Protein AF-A0ABD0NE36-F1 (afdb_monomer_lite)

Organism: Cirrhinus mrigala (NCBI:txid683832)

Sequence (75 aa):
MDQHPSARSCSSRGAAPSCESVSGEPPMNLYIHSTTGTRFELSLPAEETVEGLKRRLSQRLKVPKERLALLHKET

InterPro domains:
  IPR000626 Ubiquitin-like domain [PS50053] (28-75)
  IPR029071 Ubiquitin-like domain superfamily [SSF54236] (6-73)
  IPR039336 Midnolin [PTHR23010] (1-75)

Structure (mmCIF, N/CA/C/O backbone):
data_AF-A0ABD0NE36-F1
#
_entry.id   AF-A0ABD0NE36-F1
#
loop_
_atom_site.group_PDB
_atom_site.id
_atom_site.type_symbol
_atom_site.label_atom_id
_atom_site.label_alt_id
_atom_site.label_comp_id
_atom_site.label_asym_id
_atom_site.label_entity_id
_atom_site.label_seq_id
_atom_site.pdbx_PDB_ins_code
_atom_site.Cartn_x
_atom_site.Cartn_y
_atom_site.Cartn_z
_atom_site.occupancy
_atom_site.B_iso_or_equiv
_atom_site.auth_seq_id
_atom_site.auth_comp_id
_atom_site.auth_asym_id
_atom_site.auth_atom_id
_atom_site.pdbx_PDB_model_num
ATOM 1 N N . MET A 1 1 ? 38.346 -50.711 7.614 1.00 37.75 1 MET A N 1
ATOM 2 C CA . MET A 1 1 ? 39.267 -49.868 6.832 1.00 37.75 1 MET A CA 1
ATOM 3 C C . MET A 1 1 ? 38.672 -49.758 5.443 1.00 37.75 1 MET A C 1
ATOM 5 O O . MET A 1 1 ? 38.421 -50.800 4.857 1.00 37.75 1 MET A O 1
ATOM 9 N N . ASP A 1 2 ? 38.324 -48.523 5.071 1.00 46.81 2 ASP A N 1
ATOM 10 C CA . ASP A 1 2 ? 38.000 -47.923 3.764 1.00 46.81 2 ASP A CA 1
ATOM 11 C C . ASP A 1 2 ? 37.999 -48.825 2.508 1.00 46.81 2 ASP A C 1
ATOM 13 O O . ASP A 1 2 ? 38.852 -49.687 2.343 1.00 46.81 2 ASP A O 1
ATOM 17 N N . GLN A 1 3 ? 37.127 -48.617 1.514 1.00 46.78 3 GLN A N 1
ATOM 18 C CA . GLN A 1 3 ? 37.055 -47.371 0.737 1.00 46.78 3 GLN A CA 1
ATOM 19 C C . GLN A 1 3 ? 35.700 -47.194 0.026 1.00 46.78 3 GLN A C 1
ATOM 21 O O . GLN A 1 3 ? 35.185 -48.104 -0.620 1.00 46.78 3 GLN A O 1
ATOM 26 N N . HIS A 1 4 ? 35.176 -45.971 0.092 1.00 54.09 4 HIS A N 1
ATOM 27 C CA . HIS A 1 4 ? 34.081 -45.445 -0.722 1.00 54.09 4 HIS A CA 1
ATOM 28 C C . HIS A 1 4 ? 34.690 -44.505 -1.779 1.00 54.09 4 HIS A C 1
ATOM 30 O O . HIS A 1 4 ? 35.399 -43.577 -1.385 1.00 54.09 4 HIS A O 1
ATOM 36 N N . PRO A 1 5 ? 34.430 -44.660 -3.092 1.00 57.41 5 PRO A N 1
ATOM 37 C CA . PRO A 1 5 ? 34.718 -43.611 -4.057 1.00 57.41 5 PRO A CA 1
ATOM 38 C C . PRO A 1 5 ? 33.441 -42.858 -4.446 1.00 57.41 5 PRO A C 1
ATOM 40 O O . PRO A 1 5 ? 32.511 -43.384 -5.050 1.00 57.41 5 PRO A O 1
ATOM 43 N N . SER A 1 6 ? 33.456 -41.585 -4.068 1.00 51.12 6 SER A N 1
ATOM 44 C CA . SER A 1 6 ? 32.516 -40.516 -4.387 1.00 51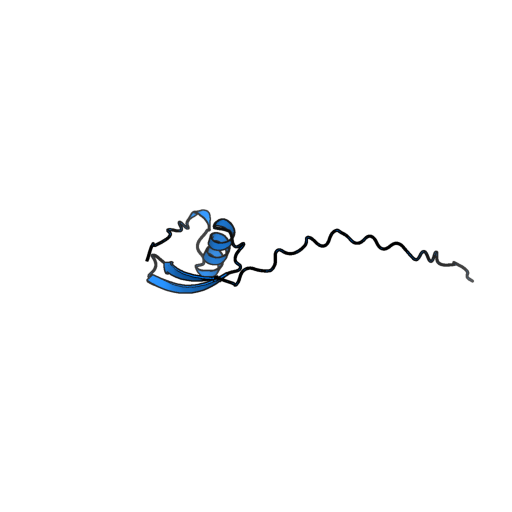.12 6 SER A CA 1
ATOM 45 C C . SER A 1 6 ? 32.158 -40.446 -5.880 1.00 51.12 6 SER A C 1
ATOM 47 O O . SER A 1 6 ? 33.036 -40.285 -6.732 1.00 51.12 6 SER A O 1
ATOM 49 N N . ALA A 1 7 ? 30.862 -40.503 -6.202 1.00 53.91 7 ALA A N 1
ATOM 50 C CA . ALA A 1 7 ? 30.359 -40.201 -7.537 1.00 53.91 7 ALA A CA 1
ATOM 51 C C . ALA A 1 7 ? 30.419 -38.683 -7.777 1.00 53.91 7 ALA A C 1
ATOM 53 O O . ALA A 1 7 ? 29.527 -37.925 -7.399 1.00 53.91 7 ALA A O 1
ATOM 54 N N . ARG A 1 8 ? 31.499 -38.233 -8.419 1.00 58.62 8 ARG A N 1
ATOM 55 C CA . ARG A 1 8 ? 31.566 -36.929 -9.082 1.00 58.62 8 ARG A CA 1
ATOM 56 C C . ARG A 1 8 ? 30.759 -37.001 -10.376 1.00 58.62 8 ARG A C 1
ATOM 58 O O . ARG A 1 8 ? 31.129 -37.750 -11.273 1.00 58.62 8 ARG A O 1
ATOM 65 N N . SER A 1 9 ? 29.727 -36.174 -10.506 1.00 56.03 9 SER A N 1
ATOM 66 C CA . SER A 1 9 ? 29.191 -35.812 -11.818 1.00 56.03 9 SER A CA 1
ATOM 67 C C . SER A 1 9 ? 29.114 -34.295 -11.920 1.00 56.03 9 SER A C 1
ATOM 69 O O . SER A 1 9 ? 28.383 -33.637 -11.180 1.00 56.03 9 SER A O 1
ATOM 71 N N . CYS A 1 10 ? 29.943 -33.743 -12.801 1.00 50.22 10 CYS A N 1
ATOM 72 C CA . CYS A 1 10 ? 29.879 -32.359 -13.239 1.00 50.22 10 CYS A CA 1
ATOM 73 C C . CYS A 1 10 ? 29.043 -32.293 -14.525 1.00 50.22 10 CYS A C 1
ATOM 75 O O . CYS A 1 10 ? 29.152 -33.182 -15.366 1.00 50.22 10 CYS A O 1
ATOM 77 N N . SER A 1 11 ? 28.379 -31.151 -14.723 1.00 54.84 11 SER A N 1
ATOM 78 C CA . SER A 1 11 ? 27.933 -30.598 -16.016 1.00 54.84 11 SER A CA 1
ATOM 79 C C . SER A 1 11 ? 26.505 -30.921 -16.465 1.00 54.84 11 SER A C 1
ATOM 81 O O . SER A 1 11 ? 26.263 -31.896 -17.159 1.00 54.84 11 SER A O 1
ATOM 83 N N . SER A 1 12 ? 25.604 -29.958 -16.263 1.00 53.09 12 SER A N 1
ATOM 84 C CA . SER A 1 12 ? 24.984 -29.276 -17.407 1.00 53.09 12 SER A CA 1
ATOM 85 C C . SER A 1 12 ? 24.324 -27.980 -16.954 1.00 53.09 12 SER A C 1
ATOM 87 O O . SER A 1 12 ? 23.437 -27.972 -16.103 1.00 53.09 12 SER A O 1
ATOM 89 N N . ARG A 1 13 ? 24.780 -26.884 -17.560 1.00 56.47 13 ARG A N 1
ATOM 90 C CA . ARG A 1 13 ? 24.136 -25.575 -17.589 1.00 56.47 13 ARG A CA 1
ATOM 91 C C . ARG A 1 13 ? 22.682 -25.736 -18.048 1.00 56.47 13 ARG A C 1
ATOM 93 O O . ARG A 1 13 ? 22.423 -25.802 -19.242 1.00 56.47 13 ARG A O 1
ATOM 100 N N . GLY A 1 14 ? 21.748 -25.791 -17.112 1.00 46.03 14 GLY A N 1
ATOM 101 C CA . GLY A 1 14 ? 20.360 -25.443 -17.371 1.00 46.03 14 GLY A CA 1
ATOM 102 C C . GLY A 1 14 ? 20.204 -23.983 -16.998 1.00 46.03 14 GLY A C 1
ATOM 103 O O . GLY A 1 14 ? 19.908 -23.683 -15.846 1.00 46.03 14 GLY A O 1
ATOM 104 N N . ALA A 1 15 ? 20.489 -23.078 -17.935 1.00 58.44 15 ALA A N 1
ATOM 105 C CA . ALA A 1 15 ? 20.024 -21.708 -17.808 1.00 58.44 15 ALA A CA 1
ATOM 106 C C . ALA A 1 15 ? 18.497 -21.794 -17.717 1.00 58.44 15 ALA A C 1
ATOM 108 O O . ALA A 1 15 ? 17.824 -22.025 -18.720 1.00 58.44 15 ALA A O 1
ATOM 109 N N . ALA A 1 16 ? 17.957 -21.688 -16.501 1.00 58.72 16 ALA A N 1
ATOM 110 C CA . ALA A 1 16 ? 16.570 -21.294 -16.350 1.00 58.72 16 ALA A CA 1
ATOM 111 C C . ALA A 1 16 ? 16.402 -20.030 -17.205 1.00 58.72 16 ALA A C 1
ATOM 113 O O . ALA A 1 16 ? 17.324 -19.204 -17.194 1.00 58.72 16 ALA A O 1
ATOM 114 N N . PRO A 1 17 ? 15.312 -19.884 -17.978 1.00 53.34 17 PRO A N 1
ATOM 115 C CA . PRO A 1 17 ? 15.057 -18.631 -18.657 1.00 53.34 17 PRO A CA 1
ATOM 116 C C . PRO A 1 17 ? 15.000 -17.586 -17.551 1.00 53.34 17 PRO A C 1
ATOM 118 O O . PRO A 1 17 ? 14.069 -17.559 -16.746 1.00 53.34 17 PRO A O 1
ATOM 121 N N . SER A 1 18 ? 16.075 -16.809 -17.436 1.00 57.50 18 SER A N 1
ATOM 122 C CA . SER A 1 18 ? 16.087 -15.601 -16.644 1.00 57.50 18 SER A CA 1
ATOM 123 C C . SER A 1 18 ? 15.022 -14.771 -17.316 1.00 57.50 18 SER A C 1
ATOM 125 O O . SER A 1 18 ? 15.256 -14.300 -18.425 1.00 57.50 18 SER A O 1
ATOM 127 N N . CYS A 1 19 ? 13.826 -14.734 -16.721 1.00 58.81 19 CYS A N 1
ATOM 128 C CA . CYS A 1 19 ? 12.751 -13.871 -17.167 1.00 58.81 19 CYS A CA 1
ATOM 129 C C . CYS A 1 19 ? 13.404 -12.522 -17.422 1.00 58.81 19 CYS A C 1
ATOM 131 O O . CYS A 1 19 ? 13.969 -11.940 -16.493 1.00 58.81 19 CYS A O 1
ATOM 133 N N . GLU A 1 20 ? 13.457 -12.129 -18.691 1.00 57.53 20 GLU A N 1
ATOM 134 C CA . GLU A 1 20 ? 14.116 -10.909 -19.113 1.00 57.53 20 GLU A CA 1
ATOM 135 C C . GLU A 1 20 ? 13.318 -9.802 -18.440 1.00 57.53 20 GLU A C 1
ATOM 137 O O . GLU A 1 20 ? 12.170 -9.528 -18.793 1.00 57.53 20 GLU A O 1
ATOM 142 N N . SER A 1 21 ? 13.858 -9.313 -17.326 1.00 61.09 21 SER A N 1
ATOM 143 C CA . SER A 1 21 ? 13.248 -8.278 -16.518 1.00 61.09 21 SER 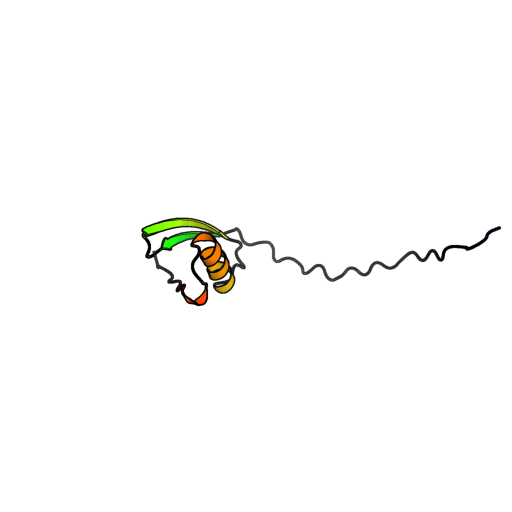A CA 1
ATOM 144 C C . SER A 1 21 ? 13.104 -7.088 -17.442 1.00 61.09 21 SER A C 1
ATOM 146 O O . SER A 1 21 ? 14.116 -6.511 -17.849 1.00 61.09 21 SER A O 1
ATOM 148 N N . VAL A 1 22 ? 11.854 -6.806 -17.821 1.00 62.62 22 VAL A N 1
ATOM 149 C CA . VAL A 1 22 ? 11.451 -5.632 -18.591 1.00 62.62 22 VAL A CA 1
ATO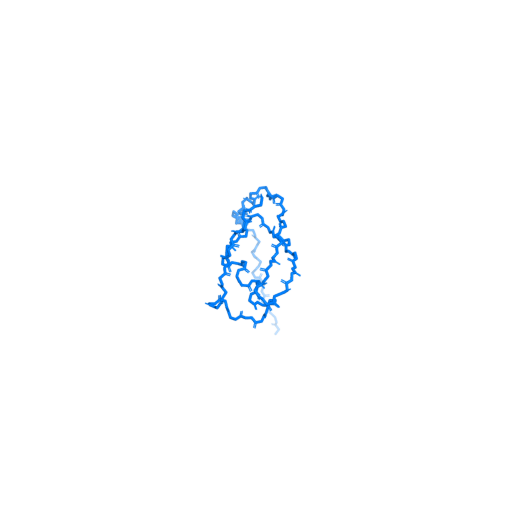M 150 C C . VAL A 1 22 ? 12.255 -4.467 -18.034 1.00 62.62 22 VAL A C 1
ATOM 152 O O . VAL A 1 22 ? 12.268 -4.286 -16.815 1.00 62.62 22 VAL A O 1
ATOM 155 N N . SER A 1 23 ? 13.038 -3.799 -18.888 1.00 61.00 23 SER A N 1
ATOM 156 C CA . SER A 1 23 ? 13.921 -2.707 -18.478 1.00 61.00 23 SER A CA 1
ATOM 157 C C . SER A 1 23 ? 13.143 -1.780 -17.554 1.00 61.00 23 SER A C 1
ATOM 159 O O . SER A 1 23 ? 12.158 -1.191 -17.984 1.00 61.00 23 SER A O 1
ATOM 161 N N . GLY A 1 24 ? 13.530 -1.788 -16.274 1.00 69.81 24 GLY A N 1
ATOM 162 C CA . GLY A 1 24 ? 12.679 -1.337 -15.180 1.00 69.81 24 GLY A CA 1
ATOM 163 C C . GLY A 1 24 ? 12.258 0.102 -15.390 1.00 69.81 24 GLY A C 1
ATOM 164 O O . GLY A 1 24 ? 13.096 1.005 -15.348 1.00 69.81 24 GLY A O 1
ATOM 165 N N . GLU A 1 25 ? 10.965 0.292 -15.624 1.00 79.50 25 GLU A N 1
ATOM 166 C CA . GLU A 1 25 ? 10.352 1.609 -15.617 1.00 79.50 25 GLU A CA 1
ATOM 167 C C . GLU A 1 25 ? 10.727 2.318 -14.301 1.00 79.50 25 GLU A C 1
ATOM 169 O O . GLU A 1 25 ? 10.847 1.673 -13.246 1.00 79.50 25 GLU A O 1
ATOM 174 N N . PRO A 1 26 ? 10.975 3.637 -14.339 1.00 88.88 26 PRO A N 1
ATOM 175 C CA . PRO A 1 26 ? 11.422 4.357 -13.160 1.00 88.88 26 PRO A CA 1
ATOM 176 C C . PRO A 1 26 ? 10.389 4.230 -12.028 1.00 88.88 26 PRO A C 1
ATOM 178 O O . PRO A 1 26 ? 9.182 4.224 -12.285 1.00 88.88 26 PRO A O 1
ATOM 181 N N . PRO A 1 27 ? 10.835 4.152 -10.761 1.00 90.69 27 PRO A N 1
ATOM 182 C CA . PRO A 1 27 ? 9.917 4.077 -9.637 1.00 90.69 27 PRO A CA 1
ATOM 183 C C . PRO A 1 27 ? 9.040 5.333 -9.571 1.00 90.69 27 PRO A C 1
ATOM 185 O O . PRO A 1 27 ? 9.498 6.450 -9.818 1.00 90.69 27 PRO A O 1
ATOM 188 N N . MET A 1 28 ? 7.780 5.148 -9.189 1.00 93.12 28 MET A N 1
ATOM 189 C CA . MET A 1 28 ? 6.803 6.222 -9.033 1.00 93.12 28 MET A CA 1
ATOM 190 C C . MET A 1 28 ? 6.637 6.577 -7.556 1.00 93.12 28 MET A C 1
ATOM 192 O O . MET A 1 28 ? 6.645 5.700 -6.691 1.00 93.12 28 MET A O 1
ATOM 196 N N . ASN A 1 29 ? 6.428 7.859 -7.259 1.00 94.56 29 ASN A N 1
ATOM 197 C CA . ASN A 1 29 ? 6.069 8.311 -5.918 1.00 94.56 29 ASN A CA 1
ATOM 198 C C . ASN A 1 29 ? 4.565 8.587 -5.824 1.00 94.56 29 ASN A C 1
ATOM 200 O O . ASN A 1 29 ? 4.000 9.291 -6.660 1.00 94.56 29 ASN A O 1
ATOM 204 N N . LEU A 1 30 ? 3.922 8.048 -4.788 1.00 94.12 30 LEU A N 1
ATOM 205 C CA . LEU A 1 30 ? 2.528 8.321 -4.450 1.00 94.12 30 LEU A CA 1
ATOM 206 C C . LEU A 1 30 ? 2.431 9.130 -3.162 1.00 94.12 30 LEU A C 1
ATOM 208 O O . LEU A 1 30 ? 2.999 8.753 -2.135 1.00 94.12 30 LEU A O 1
ATOM 212 N N . TYR A 1 31 ? 1.618 10.182 -3.196 1.00 95.31 31 TYR A N 1
ATOM 213 C CA . TYR A 1 31 ? 1.229 10.947 -2.016 1.00 95.31 31 TYR A CA 1
ATOM 214 C C . TYR A 1 31 ? -0.086 10.408 -1.462 1.00 95.31 31 TYR A C 1
ATOM 216 O O . TYR A 1 31 ? -1.139 10.500 -2.094 1.00 95.31 31 TYR A O 1
ATOM 224 N N . ILE A 1 32 ? -0.031 9.837 -0.262 1.00 94.94 32 ILE A N 1
ATOM 225 C CA .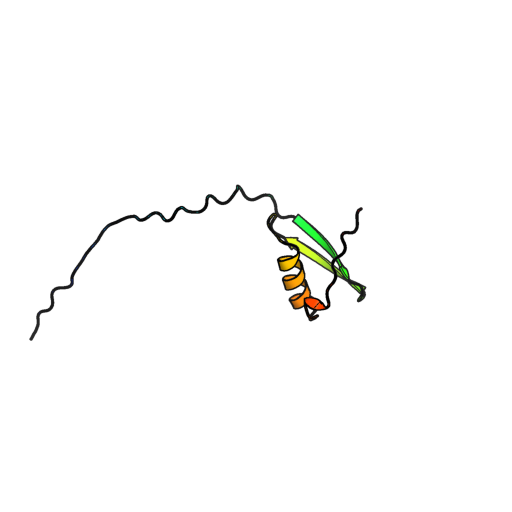 ILE A 1 32 ? -1.188 9.227 0.383 1.00 94.94 32 ILE A CA 1
ATOM 226 C C . ILE A 1 32 ? -1.767 10.192 1.411 1.00 94.94 32 ILE A C 1
ATOM 228 O O . ILE A 1 32 ? -1.098 10.589 2.366 1.00 94.94 32 ILE A O 1
ATOM 232 N N . HIS A 1 33 ? -3.047 10.514 1.235 1.00 94.81 33 HIS A N 1
ATOM 233 C CA . HIS A 1 33 ? -3.866 11.205 2.223 1.00 94.81 33 HIS A CA 1
ATOM 234 C C . HIS A 1 33 ? -4.824 10.196 2.849 1.00 94.81 33 HIS A C 1
ATOM 236 O O . HIS A 1 33 ? -5.740 9.713 2.183 1.00 94.81 33 HIS A O 1
ATOM 242 N N . SER A 1 34 ? -4.614 9.852 4.117 1.00 91.69 34 SER A N 1
ATOM 243 C CA . SER A 1 34 ? -5.532 8.964 4.824 1.00 91.69 34 SER A CA 1
ATOM 244 C C . SER A 1 34 ? -6.715 9.740 5.408 1.00 91.69 34 SER A C 1
ATOM 246 O O . SER A 1 34 ? -6.627 10.930 5.723 1.00 91.69 34 SER A O 1
ATOM 248 N N . THR A 1 35 ? -7.828 9.041 5.620 1.00 91.62 35 THR A N 1
ATOM 249 C CA . THR A 1 35 ? -9.012 9.585 6.304 1.00 91.62 35 THR A CA 1
ATOM 250 C C . THR A 1 35 ? -8.802 9.776 7.807 1.00 91.62 35 THR A C 1
ATOM 252 O O . THR A 1 35 ? -9.600 10.447 8.451 1.00 91.62 35 THR A O 1
ATOM 255 N N . THR A 1 36 ? -7.718 9.236 8.373 1.00 87.56 36 THR A N 1
ATOM 256 C CA . THR A 1 36 ? -7.323 9.439 9.776 1.00 87.56 36 THR A CA 1
ATOM 257 C C . THR A 1 36 ? -6.386 10.636 9.954 1.00 87.56 36 THR A C 1
ATOM 259 O O . THR A 1 36 ? -5.832 10.837 11.032 1.00 87.56 36 THR A O 1
ATOM 262 N N . GLY A 1 37 ? -6.198 11.441 8.901 1.00 88.81 37 GLY A N 1
ATOM 263 C CA . GLY A 1 37 ? -5.405 12.669 8.928 1.00 88.81 37 GLY A CA 1
ATOM 264 C C . GLY A 1 37 ? -3.904 12.461 8.722 1.00 88.81 37 GLY A C 1
ATOM 265 O O . GLY A 1 37 ? -3.165 13.441 8.633 1.00 88.81 37 GLY A O 1
ATOM 266 N N . THR A 1 38 ? -3.436 11.216 8.592 1.00 90.81 38 THR A N 1
ATOM 267 C CA . THR A 1 38 ? -2.028 10.936 8.282 1.00 90.81 38 THR A CA 1
ATOM 268 C C . THR A 1 38 ? -1.724 11.190 6.808 1.00 90.81 38 THR A C 1
ATOM 270 O O . THR A 1 38 ? -2.542 10.938 5.919 1.00 90.81 38 THR A O 1
ATOM 273 N N . ARG A 1 39 ? -0.519 11.700 6.547 1.00 93.31 39 ARG A N 1
ATOM 274 C CA . ARG A 1 39 ? -0.005 11.947 5.200 1.00 93.31 39 ARG A CA 1
ATOM 275 C C . ARG A 1 39 ? 1.385 11.364 5.085 1.00 93.31 39 ARG A C 1
ATOM 277 O O . ARG A 1 39 ? 2.190 11.531 5.998 1.00 93.31 39 ARG A O 1
ATOM 284 N N . PHE A 1 40 ? 1.652 10.670 3.993 1.00 93.88 40 PHE A N 1
ATOM 285 C CA . PHE A 1 40 ? 2.966 10.098 3.740 1.00 93.88 40 PHE A CA 1
ATOM 286 C C . PHE A 1 40 ? 3.169 9.855 2.252 1.00 93.88 40 PHE A C 1
ATOM 288 O O . PHE A 1 40 ? 2.215 9.739 1.484 1.00 93.88 40 PHE A O 1
ATOM 295 N N . GLU A 1 41 ? 4.435 9.766 1.878 1.00 95.38 41 GLU A N 1
ATOM 296 C CA . GLU A 1 41 ? 4.880 9.460 0.529 1.00 95.38 41 GLU A CA 1
ATOM 297 C C . GLU A 1 41 ? 5.351 8.003 0.454 1.00 95.38 41 GLU A C 1
ATOM 299 O O . GLU A 1 41 ? 5.920 7.462 1.413 1.00 95.38 41 GLU A O 1
ATOM 304 N N . LEU A 1 42 ? 5.077 7.349 -0.672 1.00 94.50 42 LEU A N 1
ATOM 305 C CA . LEU A 1 42 ? 5.518 5.991 -0.969 1.00 94.50 42 LEU A CA 1
ATOM 306 C C . LEU A 1 42 ? 6.190 5.955 -2.335 1.00 94.50 42 LEU A C 1
ATOM 308 O O . LEU A 1 42 ? 5.537 6.232 -3.335 1.00 94.50 42 LEU A O 1
ATOM 312 N N . SER A 1 43 ? 7.453 5.538 -2.366 1.00 94.62 43 SER A N 1
ATOM 313 C CA . SER A 1 43 ? 8.137 5.163 -3.602 1.00 94.62 43 SER A CA 1
ATOM 314 C C . SER A 1 43 ? 7.828 3.705 -3.935 1.00 94.62 43 SER A C 1
ATOM 316 O O . SER A 1 43 ? 7.936 2.833 -3.064 1.00 94.62 43 SER A O 1
ATOM 318 N N . LEU A 1 44 ? 7.393 3.447 -5.165 1.00 94.19 44 LEU A N 1
ATOM 319 C CA . LEU A 1 44 ? 6.883 2.158 -5.622 1.00 94.19 44 LEU A CA 1
ATOM 320 C C . LEU A 1 44 ? 7.517 1.770 -6.962 1.00 94.19 44 LEU A C 1
ATOM 322 O O . LEU A 1 44 ? 7.782 2.649 -7.782 1.00 94.19 44 LEU A O 1
ATOM 326 N N . PRO A 1 45 ? 7.741 0.468 -7.209 1.00 93.12 45 PRO A N 1
ATOM 327 C CA . PRO A 1 45 ? 8.078 -0.005 -8.546 1.00 93.12 45 PRO A CA 1
ATOM 328 C C . PRO A 1 45 ? 6.908 0.245 -9.509 1.00 93.12 45 PRO A C 1
ATOM 330 O O . PRO A 1 45 ? 5.753 0.319 -9.080 1.00 93.12 45 PRO A O 1
ATOM 333 N N . ALA A 1 46 ? 7.194 0.349 -10.804 1.00 89.44 46 ALA A N 1
ATOM 334 C CA . ALA A 1 46 ? 6.172 0.608 -11.818 1.00 89.44 46 ALA A CA 1
ATOM 335 C C . ALA A 1 46 ? 5.143 -0.530 -11.940 1.00 89.44 46 ALA A C 1
ATOM 337 O O . ALA A 1 46 ? 3.985 -0.296 -12.271 1.00 89.44 46 ALA A O 1
ATOM 338 N N . GLU A 1 47 ? 5.539 -1.759 -11.609 1.00 91.38 47 GLU A N 1
ATOM 339 C CA . GLU A 1 47 ? 4.694 -2.955 -11.644 1.00 91.38 47 GLU A CA 1
ATOM 340 C C . GLU A 1 47 ? 3.872 -3.139 -10.355 1.00 91.38 47 GLU A C 1
ATOM 342 O O . GLU A 1 47 ? 3.257 -4.190 -10.139 1.00 91.38 47 GLU A O 1
ATOM 347 N N . GLU A 1 48 ? 3.875 -2.152 -9.451 1.00 94.12 48 GLU A N 1
ATOM 348 C CA . GLU A 1 48 ? 3.093 -2.225 -8.223 1.00 94.12 48 GLU A CA 1
ATOM 349 C C . GLU A 1 48 ? 1.598 -2.387 -8.528 1.00 94.12 48 GLU A C 1
ATOM 351 O O . GLU A 1 48 ? 0.998 -1.651 -9.309 1.00 94.12 48 GLU A O 1
ATOM 356 N N . THR A 1 49 ? 0.959 -3.334 -7.841 1.00 95.25 49 THR A N 1
ATOM 357 C CA . THR A 1 49 ? -0.485 -3.556 -7.962 1.00 95.25 49 THR A CA 1
ATOM 358 C C . THR A 1 49 ? -1.249 -2.841 -6.854 1.00 95.25 49 THR A C 1
ATOM 360 O O . THR A 1 49 ? -0.746 -2.648 -5.747 1.00 95.25 49 THR A O 1
ATOM 363 N N . VAL A 1 50 ? -2.528 -2.535 -7.094 1.00 95.31 50 VAL A N 1
ATOM 364 C CA . VAL A 1 50 ? -3.431 -1.993 -6.059 1.00 95.31 50 VAL A CA 1
ATOM 365 C C . VAL A 1 50 ? -3.503 -2.921 -4.839 1.00 95.31 50 VAL A C 1
ATOM 367 O O . VAL A 1 50 ? -3.547 -2.459 -3.700 1.00 95.31 50 VAL A O 1
ATOM 370 N N . GLU A 1 51 ? -3.471 -4.235 -5.062 1.00 96.06 51 GLU A N 1
A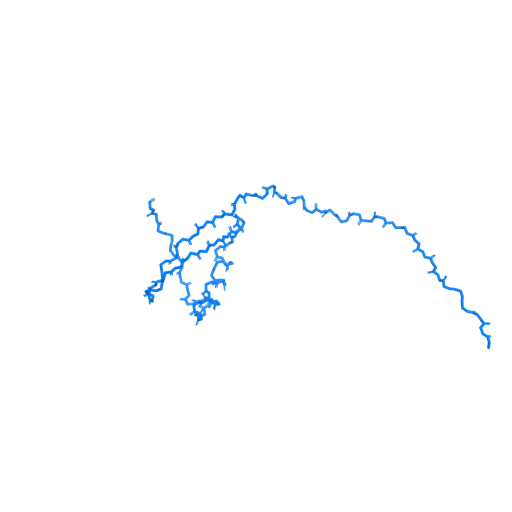TOM 371 C CA . GLU A 1 51 ? -3.475 -5.243 -3.999 1.00 96.06 51 GLU A CA 1
ATOM 372 C C . GLU A 1 51 ? -2.189 -5.189 -3.155 1.00 96.06 51 GLU A C 1
ATOM 374 O O . GLU A 1 51 ? -2.233 -5.219 -1.919 1.00 96.06 51 GLU A O 1
ATOM 379 N N . GLY A 1 52 ? -1.038 -5.040 -3.820 1.00 96.06 52 GLY A N 1
ATOM 380 C CA . GLY A 1 52 ? 0.258 -4.813 -3.185 1.00 96.06 52 GLY A CA 1
ATOM 381 C C . GLY A 1 52 ? 0.286 -3.516 -2.377 1.00 96.06 52 GLY A C 1
ATOM 382 O O . GLY A 1 52 ? 0.708 -3.525 -1.215 1.00 96.06 52 GLY A O 1
ATOM 383 N N . LEU A 1 53 ? -0.272 -2.438 -2.931 1.00 95.81 53 LEU A N 1
ATOM 384 C CA . LEU A 1 53 ? -0.398 -1.150 -2.259 1.00 95.81 53 LEU A CA 1
ATOM 385 C C . LEU A 1 53 ? -1.272 -1.257 -1.003 1.00 95.81 53 LEU A C 1
ATOM 387 O O . LEU A 1 53 ? -0.844 -0.840 0.075 1.00 95.81 53 LEU A O 1
ATOM 391 N N . LYS A 1 54 ? -2.449 -1.895 -1.087 1.00 96.12 54 LYS A N 1
ATOM 392 C CA . LYS A 1 54 ? -3.313 -2.144 0.082 1.00 96.12 54 LYS A CA 1
ATOM 393 C C . LYS A 1 54 ? -2.591 -2.938 1.171 1.00 96.12 54 LYS A C 1
ATOM 395 O O . LYS A 1 54 ? -2.730 -2.605 2.345 1.00 96.12 54 LYS A O 1
ATOM 400 N N . ARG A 1 55 ? -1.790 -3.947 0.808 1.00 96.38 55 ARG A N 1
ATOM 401 C CA . ARG A 1 55 ? -0.972 -4.723 1.760 1.00 96.38 55 ARG A CA 1
ATOM 402 C C . ARG A 1 55 ? 0.108 -3.874 2.439 1.00 96.38 55 ARG A C 1
ATOM 404 O O . ARG A 1 55 ? 0.331 -4.017 3.636 1.00 96.38 55 ARG A O 1
ATOM 411 N N . ARG A 1 56 ? 0.795 -2.991 1.710 1.00 95.56 56 ARG A N 1
ATOM 412 C CA . ARG A 1 56 ? 1.795 -2.083 2.312 1.00 95.56 56 ARG A CA 1
ATOM 413 C C . ARG A 1 56 ? 1.128 -1.089 3.262 1.00 95.56 56 ARG A C 1
ATOM 415 O O . ARG A 1 56 ? 1.618 -0.849 4.366 1.00 95.56 56 ARG A O 1
ATOM 422 N N . LEU A 1 57 ? -0.012 -0.542 2.848 1.00 95.25 57 LEU A N 1
ATOM 423 C CA . LEU A 1 57 ? -0.789 0.406 3.639 1.00 95.25 57 LEU A CA 1
ATOM 424 C C . LEU A 1 57 ? -1.379 -0.236 4.894 1.00 95.25 57 LEU A C 1
ATOM 426 O O . LEU A 1 57 ? -1.324 0.383 5.953 1.00 95.25 57 LEU A O 1
ATOM 430 N N . SER A 1 58 ? -1.872 -1.474 4.821 1.00 95.62 58 SER A N 1
ATOM 431 C CA . SER A 1 58 ? -2.401 -2.186 5.990 1.00 95.62 58 SER A CA 1
ATOM 432 C C . SER A 1 58 ? -1.344 -2.362 7.077 1.00 95.62 58 SER A C 1
ATOM 434 O O . SER A 1 58 ? -1.616 -2.106 8.250 1.00 95.62 58 SER A O 1
ATOM 436 N N . GLN A 1 59 ? -0.115 -2.708 6.686 1.00 95.12 59 GLN A N 1
ATOM 437 C CA . GLN A 1 59 ? 1.019 -2.841 7.601 1.00 95.12 59 GLN A CA 1
ATOM 438 C C . GLN A 1 59 ? 1.405 -1.498 8.228 1.00 95.12 59 GLN A C 1
ATOM 440 O O . GLN A 1 59 ? 1.592 -1.417 9.441 1.00 95.12 59 GLN A O 1
ATOM 445 N N . ARG A 1 60 ? 1.495 -0.429 7.424 1.00 93.12 60 ARG A N 1
ATOM 446 C CA . ARG A 1 60 ? 1.894 0.896 7.924 1.00 93.12 60 ARG A CA 1
ATOM 447 C C . ARG A 1 60 ? 0.833 1.565 8.791 1.00 93.12 60 ARG A C 1
ATOM 449 O O . ARG A 1 60 ? 1.172 2.151 9.813 1.00 93.12 60 ARG A O 1
ATOM 456 N N . LEU A 1 61 ? -0.434 1.474 8.399 1.00 92.88 61 LEU A N 1
ATOM 457 C CA . LEU A 1 61 ? -1.555 2.085 9.117 1.00 92.88 61 LEU A CA 1
ATOM 458 C C . LEU A 1 61 ? -2.074 1.214 10.263 1.00 92.88 61 LEU A C 1
ATOM 460 O O . LEU A 1 61 ? -2.851 1.703 11.077 1.00 92.88 61 LEU A O 1
ATOM 464 N N . LYS A 1 62 ? -1.655 -0.057 10.337 1.00 93.81 62 LYS A N 1
ATOM 465 C C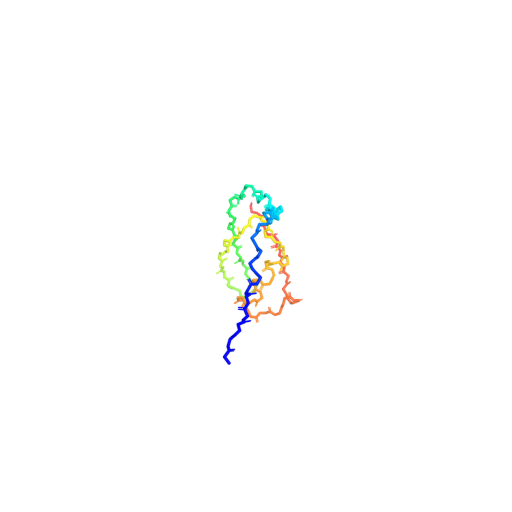A . LYS A 1 62 ? -2.174 -1.059 11.282 1.00 93.81 62 LYS A CA 1
ATOM 466 C C . LYS A 1 62 ? -3.695 -1.237 11.161 1.00 93.81 62 LYS A C 1
ATOM 468 O O . LYS A 1 62 ? -4.402 -1.372 12.157 1.00 93.81 62 LYS A O 1
ATOM 473 N N . VAL A 1 63 ? -4.196 -1.239 9.925 1.00 94.25 63 VAL A N 1
ATOM 474 C CA . VAL A 1 63 ? -5.619 -1.422 9.594 1.00 94.25 63 VAL A CA 1
ATOM 475 C C . VAL A 1 63 ? -5.765 -2.656 8.701 1.00 94.25 63 VAL A C 1
ATOM 477 O O . VAL A 1 63 ? -5.007 -2.769 7.740 1.00 94.25 63 VAL A O 1
ATOM 480 N N . PRO A 1 64 ? -6.720 -3.570 8.960 1.00 95.81 64 PRO A N 1
ATOM 481 C CA . PRO A 1 64 ? -6.968 -4.723 8.091 1.00 95.81 64 PRO A CA 1
ATOM 482 C C . PRO A 1 64 ? -7.202 -4.320 6.630 1.00 95.81 64 PRO A C 1
ATOM 484 O O . PRO A 1 64 ? -7.887 -3.334 6.356 1.00 95.81 64 PRO A O 1
ATOM 487 N N . LYS A 1 65 ? -6.659 -5.095 5.685 1.00 95.31 65 LYS A N 1
ATOM 488 C CA . LYS A 1 65 ? -6.662 -4.771 4.247 1.00 95.31 65 LYS A CA 1
ATOM 489 C C . LYS A 1 65 ? -8.081 -4.600 3.694 1.00 95.31 65 LYS A C 1
ATOM 491 O O . LYS A 1 65 ? -8.359 -3.669 2.950 1.00 95.31 65 LYS A O 1
ATOM 496 N N . GLU A 1 66 ? -8.983 -5.472 4.113 1.00 95.25 66 GLU A N 1
ATOM 497 C CA . GLU A 1 66 ? -10.411 -5.515 3.798 1.00 95.25 66 GLU A CA 1
ATOM 498 C C . GLU A 1 66 ? -11.190 -4.297 4.314 1.00 95.25 66 GLU A C 1
ATOM 500 O O . GLU A 1 66 ? -12.283 -4.016 3.834 1.00 95.25 66 GLU A O 1
ATOM 505 N N . ARG A 1 67 ? -10.612 -3.529 5.245 1.00 94.44 67 ARG A N 1
ATOM 506 C CA . ARG A 1 67 ? -11.169 -2.259 5.728 1.00 94.44 67 ARG A CA 1
ATOM 507 C C . ARG A 1 67 ? -10.571 -1.037 5.025 1.00 94.44 67 ARG A C 1
ATOM 509 O O . ARG A 1 67 ? -10.951 0.085 5.350 1.00 94.44 67 ARG A O 1
ATOM 516 N N . LEU A 1 68 ? -9.639 -1.234 4.090 1.00 95.25 68 LEU A N 1
ATOM 517 C CA . LEU A 1 68 ? -9.021 -0.164 3.313 1.00 95.25 68 LEU A CA 1
ATOM 518 C C . LEU A 1 68 ? -9.670 -0.039 1.931 1.00 95.25 68 LEU A C 1
ATOM 520 O O . LEU A 1 68 ? -9.632 -0.958 1.107 1.00 95.25 68 LEU A O 1
ATOM 524 N N . ALA A 1 69 ? -10.184 1.155 1.651 1.00 95.44 69 ALA A N 1
ATOM 525 C CA . ALA A 1 69 ? -10.544 1.600 0.313 1.00 95.44 69 ALA A CA 1
ATOM 526 C C . ALA A 1 69 ? -9.487 2.595 -0.180 1.00 95.44 69 ALA A C 1
ATOM 528 O O . ALA A 1 69 ? -9.074 3.482 0.567 1.00 95.44 69 ALA A O 1
ATOM 529 N N . LEU A 1 70 ? -9.039 2.431 -1.424 1.00 95.12 70 LEU A N 1
ATOM 530 C CA . LEU A 1 70 ? -8.119 3.359 -2.076 1.00 95.12 70 LEU A CA 1
ATOM 531 C C . LEU A 1 70 ? -8.887 4.110 -3.152 1.00 95.12 70 LEU A C 1
ATOM 533 O O . LEU A 1 70 ? -9.600 3.490 -3.939 1.00 95.12 70 LEU A O 1
ATOM 537 N N . LEU A 1 71 ? -8.727 5.427 -3.170 1.00 95.31 71 LEU A N 1
ATOM 538 C CA . LEU A 1 71 ? -9.310 6.303 -4.170 1.00 95.31 71 LEU A CA 1
ATOM 539 C C . LEU A 1 71 ? -8.181 7.084 -4.833 1.00 95.31 71 LEU A C 1
ATOM 541 O O . LEU A 1 71 ? -7.379 7.714 -4.143 1.00 95.31 71 LEU A O 1
ATOM 545 N N . HIS A 1 72 ? -8.123 7.032 -6.161 1.00 93.25 72 HIS A N 1
ATOM 546 C CA . HIS A 1 72 ? -7.235 7.897 -6.922 1.00 93.25 72 HIS A CA 1
ATOM 547 C C . HIS A 1 72 ? -7.808 9.314 -6.913 1.00 93.25 72 HIS A C 1
ATOM 549 O O . HIS A 1 72 ? -8.963 9.524 -7.283 1.00 93.25 72 HIS A O 1
ATOM 555 N N . LYS A 1 73 ? -7.005 10.274 -6.463 1.00 90.50 73 LYS A N 1
ATOM 556 C CA . LYS A 1 73 ? -7.330 11.690 -6.570 1.00 90.50 73 LYS A CA 1
ATOM 557 C C . LYS A 1 73 ? -6.639 12.217 -7.818 1.00 90.50 73 LYS A C 1
ATOM 559 O O . LYS A 1 73 ? -5.421 12.347 -7.812 1.00 90.50 73 LYS A O 1
ATOM 564 N N . GLU A 1 74 ? -7.421 12.513 -8.848 1.00 83.25 74 GLU A N 1
ATOM 565 C CA . GLU A 1 74 ? -6.916 13.227 -10.017 1.00 83.25 74 GLU A CA 1
ATOM 566 C C . GLU A 1 74 ? -6.512 14.647 -9.588 1.00 83.25 74 GLU A C 1
ATOM 568 O O . GLU A 1 74 ? -7.227 15.308 -8.824 1.00 83.25 74 GLU A O 1
ATOM 573 N N . THR A 1 75 ? -5.317 15.059 -9.993 1.00 65.00 75 THR A N 1
ATOM 574 C CA . THR A 1 75 ? -4.700 16.351 -9.666 1.00 65.00 75 THR A CA 1
ATOM 575 C C . THR A 1 75 ? -4.308 17.066 -10.932 1.00 65.00 75 THR A C 1
ATOM 577 O O . THR A 1 75 ? -3.751 16.366 -11.808 1.00 65.00 75 THR A O 1
#

Radius of gyration: 23.79 Å; chains: 1; bounding box: 50×66×30 Å

Secondary structure (DSSP, 8-state):
------------------------PPPEEEEEE-TTS-EEEEEE-TT--HHHHHHHHHHHHT--GGG--------

Foldseek 3Di:
DDDDDDDDDDDDDPPDPPPPPDPWDAWDKDWDQDPVRDIDIDTGTPPDDPLNVLVVCCVVVVHDSVPDDDDDDDD

pLDDT: mean 80.71, std 18.43, range [37.75, 96.38]